Protein AF-A0A1H1W1J8-F1 (afdb_monomer)

InterPro domains:
  IPR018656 Domain of unknown function DUF2087 [PF09860] (33-100)

Nearest PDB structures (foldseek):
  1mkm-assembly1_B  TM=6.985E-01  e=5.468E-01  Thermotoga maritima
  7wup-assembly1_B  TM=6.022E-01  e=4.506E-01  Apiospora montagnei NRRL 25634
  7y3h-assembly1_A  TM=6.089E-01  e=7.077E-01  Apiospora montagnei NRRL 25634
  6inw-assembly1_A  TM=6.045E-01  e=1.042E+00  Aspergillus flavus NRRL3357
  7bqk-assembly1_B  TM=6.475E-01  e=4.898E+00  Aspergillus bombycis

Mean predicted aligned error: 5.16 Å

pLDDT: mean 90.3, std 14.26, range [40.28, 98.0]

Secondary structure (DSSP, 8-state):
---------S-PPPTT--HHHHHHHHHHEETTEE-S--SSHHHHHHHHHHHHTTS-BT--EEHHHHHHHHHTT-S-HHHHHHHHHHTTSEEE-TTSEEEE-SSPPP-

Structure (mmCIF, N/CA/C/O backbone):
data_AF-A0A1H1W1J8-F1
#
_entry.id   AF-A0A1H1W1J8-F1
#
loop_
_atom_site.group_PDB
_atom_site.id
_atom_site.type_symbol
_atom_site.label_atom_id
_atom_site.label_alt_id
_atom_site.label_comp_id
_atom_site.label_asym_id
_atom_site.label_entity_id
_atom_site.label_seq_id
_atom_site.pdbx_PDB_ins_code
_atom_site.Cartn_x
_atom_site.Cartn_y
_atom_site.Cartn_z
_atom_site.occupancy
_atom_site.B_iso_or_equiv
_atom_site.auth_seq_id
_atom_site.auth_comp_id
_atom_site.auth_asym_id
_atom_site.auth_atom_id
_atom_site.pdbx_PDB_model_num
ATOM 1 N N . MET A 1 1 ? -35.603 0.564 -13.763 1.00 49.41 1 MET A N 1
ATOM 2 C CA . MET A 1 1 ? -35.460 -0.755 -13.115 1.00 49.41 1 MET A CA 1
ATOM 3 C C . MET A 1 1 ? -34.408 -1.498 -13.915 1.00 49.41 1 MET A C 1
ATOM 5 O O . MET A 1 1 ? -34.646 -1.751 -15.085 1.00 49.41 1 MET A O 1
ATOM 9 N N . GLY A 1 2 ? -33.215 -1.644 -13.347 1.00 41.31 2 GLY A N 1
ATOM 10 C CA . GLY A 1 2 ? -31.995 -2.047 -14.052 1.00 41.31 2 GLY A CA 1
ATOM 11 C C . GLY A 1 2 ? -30.790 -1.422 -13.356 1.00 41.31 2 GLY A C 1
ATOM 12 O O . GLY A 1 2 ? -30.143 -0.541 -13.906 1.00 41.31 2 GLY A O 1
ATOM 13 N N . SER A 1 3 ? -30.601 -1.768 -12.084 1.00 54.78 3 SER A N 1
ATOM 14 C CA . SER A 1 3 ? -29.404 -1.412 -11.324 1.00 54.78 3 SER A CA 1
ATOM 15 C C . SER A 1 3 ? -28.459 -2.604 -11.412 1.00 54.78 3 SER A C 1
ATOM 17 O O . SER A 1 3 ? -28.66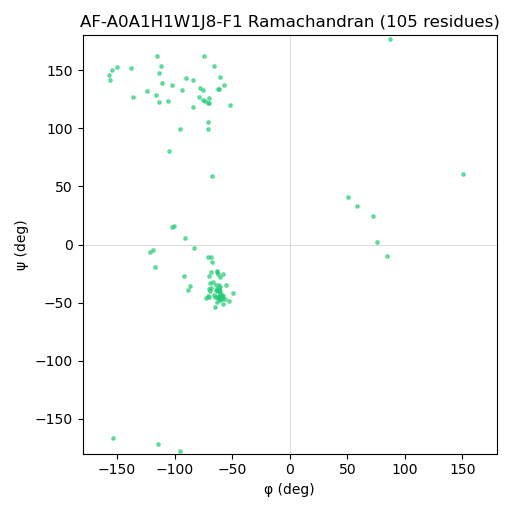4 -3.567 -10.688 1.00 54.78 3 SER A O 1
ATOM 19 N N . GLU A 1 4 ? -27.474 -2.547 -12.308 1.00 43.75 4 GLU A N 1
ATOM 20 C CA . GLU A 1 4 ? -26.367 -3.509 -12.426 1.00 43.75 4 GLU A CA 1
ATOM 21 C C . GLU A 1 4 ? -25.159 -2.822 -13.086 1.00 43.75 4 GLU A C 1
ATOM 23 O O . GLU A 1 4 ? -25.348 -1.982 -13.968 1.00 43.75 4 GLU A O 1
ATOM 28 N N . PRO A 1 5 ? -23.924 -3.241 -12.779 1.00 43.75 5 PRO A N 1
ATOM 29 C CA . PRO A 1 5 ? -23.274 -3.290 -11.477 1.00 43.75 5 PRO A CA 1
ATOM 30 C C . PRO A 1 5 ? -22.293 -2.102 -11.365 1.00 43.75 5 PRO A C 1
ATOM 32 O O . PRO A 1 5 ? -21.568 -1.787 -12.307 1.00 43.75 5 PRO A O 1
ATOM 35 N N . THR A 1 6 ? -22.232 -1.412 -10.226 1.00 40.28 6 THR A N 1
ATOM 36 C CA . THR A 1 6 ? -21.104 -0.504 -9.966 1.00 40.28 6 THR A CA 1
ATOM 37 C C . THR A 1 6 ? -19.896 -1.395 -9.720 1.00 40.28 6 THR A C 1
ATOM 39 O O . THR A 1 6 ? -19.801 -1.985 -8.649 1.00 40.28 6 THR A O 1
ATOM 42 N N . THR A 1 7 ? -19.050 -1.590 -10.734 1.00 42.38 7 THR A N 1
ATO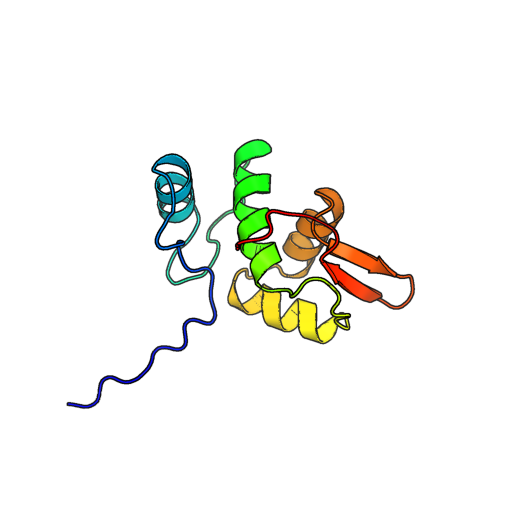M 43 C CA . THR A 1 7 ? -17.856 -2.424 -10.610 1.00 42.38 7 THR A CA 1
ATOM 44 C C . THR A 1 7 ? -17.057 -1.972 -9.393 1.00 42.38 7 THR A C 1
ATOM 46 O O . THR A 1 7 ? -16.674 -0.807 -9.269 1.00 42.38 7 THR A O 1
ATOM 49 N N . ASP A 1 8 ? -16.887 -2.918 -8.478 1.00 50.38 8 ASP A N 1
ATOM 50 C CA . ASP A 1 8 ? -16.144 -2.871 -7.225 1.00 50.38 8 ASP A CA 1
ATOM 51 C C . ASP A 1 8 ? -14.631 -2.751 -7.521 1.00 50.38 8 ASP A C 1
ATOM 53 O O . ASP A 1 8 ? -13.840 -3.630 -7.221 1.00 50.38 8 ASP A O 1
ATOM 57 N N . ASP A 1 9 ? -14.222 -1.694 -8.229 1.00 61.41 9 ASP A N 1
ATOM 58 C CA . ASP A 1 9 ? -12.847 -1.493 -8.730 1.00 61.41 9 ASP A CA 1
ATOM 59 C C . ASP A 1 9 ? -11.950 -0.723 -7.736 1.00 61.41 9 ASP A C 1
ATOM 61 O O . ASP A 1 9 ? -10.822 -0.336 -8.056 1.00 61.41 9 ASP A O 1
ATOM 65 N N . GLY A 1 10 ? -12.466 -0.451 -6.534 1.00 80.56 10 GLY A N 1
ATOM 66 C CA . GLY A 1 10 ? -11.791 0.299 -5.476 1.00 80.56 10 GLY A CA 1
ATOM 67 C C . GLY A 1 10 ? -11.490 -0.542 -4.232 1.00 80.56 10 GLY A C 1
ATOM 68 O O . GLY A 1 10 ? -11.666 -1.754 -4.200 1.00 80.56 10 GLY A O 1
ATOM 69 N N . LEU A 1 11 ? -11.038 0.105 -3.159 1.00 91.81 11 LEU A N 1
ATOM 70 C CA . LEU A 1 11 ? -10.844 -0.545 -1.864 1.00 91.81 11 LEU A CA 1
ATOM 71 C C . LEU A 1 11 ? -12.182 -0.891 -1.200 1.00 91.81 11 LEU A C 1
ATOM 73 O O . LEU A 1 11 ? -12.833 -0.025 -0.608 1.00 91.81 11 LEU A O 1
ATOM 77 N N . ALA A 1 12 ? -12.538 -2.170 -1.216 1.00 90.75 12 ALA A N 1
ATOM 78 C CA . ALA A 1 12 ? -13.654 -2.701 -0.447 1.00 90.75 12 ALA A CA 1
ATOM 79 C C . ALA A 1 12 ? -13.243 -3.023 1.000 1.00 90.75 12 ALA A C 1
ATOM 81 O O . ALA A 1 12 ? -12.147 -3.526 1.270 1.00 90.75 12 ALA A O 1
ATOM 82 N N . LEU A 1 13 ? -14.145 -2.743 1.946 1.00 89.50 13 LEU A N 1
ATOM 83 C CA . LEU A 1 13 ? -14.016 -3.244 3.312 1.00 89.50 13 LEU A CA 1
ATOM 84 C C . LEU A 1 13 ? -14.273 -4.762 3.292 1.00 89.50 13 LEU A C 1
ATOM 86 O O . LEU A 1 13 ? -15.330 -5.175 2.812 1.00 89.50 13 LEU A O 1
ATOM 90 N N . PRO A 1 14 ? -13.360 -5.595 3.817 1.00 87.44 14 PRO A N 1
ATOM 91 C CA . PRO A 1 14 ? -13.584 -7.034 3.889 1.00 87.44 14 PRO A CA 1
ATOM 92 C C . PRO A 1 14 ? -14.814 -7.388 4.728 1.00 87.44 14 PRO A C 1
ATOM 94 O O . PRO A 1 14 ? -15.060 -6.764 5.759 1.00 87.44 14 PRO A O 1
ATOM 97 N N . ALA A 1 15 ? -15.549 -8.428 4.328 1.00 87.88 15 ALA A N 1
ATOM 98 C CA . ALA A 1 15 ? -16.745 -8.883 5.045 1.00 87.88 15 ALA A CA 1
ATOM 99 C C . ALA A 1 15 ? -16.451 -9.371 6.477 1.00 87.88 15 ALA A C 1
ATOM 101 O O . ALA A 1 15 ? -17.321 -9.330 7.341 1.00 87.88 15 ALA A O 1
ATOM 102 N N . ASP A 1 16 ? -15.223 -9.825 6.719 1.00 87.25 16 ASP A N 1
ATOM 103 C CA . ASP A 1 16 ? -14.705 -10.331 7.988 1.00 87.25 16 ASP A CA 1
ATOM 104 C C . ASP A 1 16 ? -13.855 -9.293 8.746 1.00 87.25 16 ASP A C 1
ATOM 106 O O . ASP A 1 16 ? -13.090 -9.648 9.644 1.00 87.25 16 ASP A O 1
ATOM 110 N N . ALA A 1 17 ? -13.938 -8.011 8.372 1.00 89.75 17 ALA A N 1
ATOM 111 C CA . ALA A 1 17 ? -13.139 -6.962 8.990 1.00 89.75 17 ALA A CA 1
ATOM 112 C C . ALA A 1 17 ? -13.447 -6.806 10.488 1.00 89.75 17 ALA A C 1
ATOM 114 O O . ALA A 1 17 ? -14.596 -6.710 10.911 1.00 89.75 17 ALA A O 1
ATOM 115 N N . ASP A 1 18 ? -12.396 -6.716 11.300 1.00 93.19 18 ASP A N 1
ATOM 116 C CA . ASP A 1 18 ? -12.533 -6.401 12.716 1.00 93.19 18 ASP A CA 1
ATOM 117 C C . ASP A 1 18 ? -12.856 -4.896 12.931 1.00 93.19 18 ASP A C 1
ATOM 119 O O . ASP A 1 18 ? -12.569 -4.062 12.060 1.00 93.19 18 ASP A O 1
ATOM 123 N N . PRO A 1 19 ? -13.369 -4.491 14.112 1.00 95.12 19 PRO A N 1
ATOM 124 C CA . PRO A 1 19 ? -13.763 -3.102 14.377 1.00 95.12 19 PRO A CA 1
ATOM 125 C C . PRO A 1 19 ? -12.645 -2.056 14.205 1.00 95.12 19 PRO A C 1
ATOM 127 O O . PRO A 1 19 ? -12.915 -0.872 13.971 1.00 95.12 19 PRO A O 1
ATOM 130 N N . HIS A 1 20 ? -11.373 -2.444 14.349 1.00 92.44 20 HIS A N 1
ATOM 131 C CA . HIS A 1 20 ? -10.236 -1.560 14.093 1.00 92.44 20 HIS A CA 1
ATOM 132 C C . HIS A 1 20 ? -10.096 -1.261 12.600 1.00 92.44 20 HIS A C 1
ATOM 134 O O . HIS A 1 20 ? -9.912 -0.097 12.224 1.00 92.44 20 HIS A O 1
ATOM 140 N N . THR A 1 21 ? -10.213 -2.296 11.769 1.00 94.50 21 THR A N 1
ATOM 141 C CA . THR A 1 21 ? -10.175 -2.203 10.307 1.00 94.50 21 THR A CA 1
ATOM 142 C C . THR A 1 21 ? -11.365 -1.397 9.785 1.00 94.50 21 THR A C 1
ATOM 144 O O . THR A 1 21 ? -11.174 -0.446 9.026 1.00 94.50 21 THR A O 1
ATOM 147 N N . GLU A 1 22 ? -12.579 -1.649 10.282 1.00 95.69 22 GLU A N 1
ATOM 148 C CA . GLU A 1 22 ? -13.767 -0.854 9.934 1.00 95.69 22 GLU A CA 1
ATOM 149 C C . GLU A 1 22 ? -13.571 0.640 10.228 1.00 95.69 22 GLU A C 1
ATOM 151 O O . GLU A 1 22 ? -13.838 1.509 9.391 1.00 95.69 22 GLU A O 1
ATOM 156 N N . LYS A 1 23 ? -13.051 0.964 11.421 1.00 96.12 23 LYS A N 1
ATOM 157 C CA . LYS A 1 23 ? -12.782 2.349 11.826 1.00 96.12 23 LYS A CA 1
ATOM 158 C C . LYS A 1 23 ? -11.713 3.006 10.954 1.00 96.12 23 LYS A C 1
ATOM 160 O O . LYS A 1 23 ? -11.797 4.211 10.706 1.00 96.12 23 LYS A O 1
ATOM 165 N N . LEU A 1 24 ? -10.715 2.242 10.510 1.00 96.88 24 LEU A N 1
ATOM 166 C CA . LEU A 1 24 ? -9.693 2.710 9.578 1.00 96.88 24 LEU A CA 1
ATOM 167 C C . LEU A 1 24 ? -10.316 3.057 8.220 1.00 96.88 24 LEU A C 1
ATOM 169 O O . LEU A 1 24 ? -10.170 4.194 7.771 1.00 96.88 24 LEU A O 1
ATOM 173 N N . PHE A 1 25 ? -11.060 2.130 7.612 1.00 96.69 25 PHE A N 1
ATOM 174 C CA . PHE A 1 25 ? -11.729 2.351 6.325 1.00 96.69 25 PHE A CA 1
ATOM 175 C C . PHE A 1 25 ? -12.696 3.529 6.399 1.00 96.69 25 PHE A C 1
ATOM 177 O O . PHE A 1 25 ? -12.634 4.430 5.572 1.00 96.69 25 PHE A O 1
ATOM 184 N N . ARG A 1 26 ? -13.512 3.621 7.455 1.00 95.75 26 ARG A N 1
ATOM 185 C CA . ARG A 1 26 ? -14.437 4.750 7.638 1.00 95.75 26 ARG A CA 1
ATOM 186 C C . ARG A 1 26 ? -13.730 6.103 7.731 1.00 95.75 26 ARG A C 1
ATOM 188 O O . ARG A 1 26 ? -14.356 7.120 7.437 1.00 95.75 26 ARG A O 1
ATOM 195 N N . ALA A 1 27 ? -12.488 6.146 8.206 1.00 96.62 27 ALA A N 1
ATOM 196 C CA . ALA A 1 27 ? -11.729 7.383 8.360 1.00 96.62 27 ALA A CA 1
ATOM 197 C C . ALA A 1 27 ? -10.975 7.787 7.085 1.00 96.62 27 ALA A C 1
ATOM 199 O O . ALA A 1 27 ? -10.864 8.981 6.820 1.00 96.62 27 ALA A O 1
ATOM 200 N N . PHE A 1 28 ? -10.466 6.815 6.322 1.00 96.94 28 PHE A N 1
ATOM 201 C CA . PHE A 1 28 ? -9.511 7.066 5.237 1.00 96.94 28 PHE A CA 1
ATOM 202 C C . PHE A 1 28 ? -9.968 6.595 3.858 1.00 96.94 28 PHE A C 1
ATOM 204 O O . PHE A 1 28 ? -9.277 6.886 2.891 1.00 96.94 28 PHE A O 1
ATOM 211 N N . VAL A 1 29 ? -11.096 5.891 3.749 1.00 96.62 29 VAL A N 1
ATOM 212 C CA . VAL A 1 29 ? -11.626 5.367 2.486 1.00 96.62 29 VAL A CA 1
ATOM 213 C C . VAL A 1 29 ? -13.051 5.873 2.261 1.00 96.62 29 VAL A C 1
ATOM 215 O O . VAL A 1 29 ? -13.907 5.824 3.151 1.00 96.62 29 VAL A O 1
ATOM 218 N N . ARG A 1 30 ? -13.315 6.382 1.058 1.00 95.12 30 ARG A N 1
ATOM 219 C CA . ARG A 1 30 ? -14.640 6.799 0.585 1.00 95.12 30 ARG A CA 1
ATOM 220 C C . ARG A 1 30 ? -14.829 6.294 -0.829 1.00 95.12 30 ARG A C 1
ATOM 222 O O . ARG A 1 30 ? -13.963 6.528 -1.659 1.00 95.12 30 ARG A O 1
ATOM 229 N N . GLU A 1 31 ? -15.933 5.588 -1.069 1.00 92.31 31 GLU A N 1
ATOM 230 C CA . GLU A 1 31 ? -16.277 5.073 -2.405 1.00 92.31 31 GLU A CA 1
ATOM 231 C C . GLU A 1 31 ? -15.108 4.299 -3.047 1.00 92.31 31 GLU A C 1
ATOM 233 O O . GLU A 1 31 ? -14.773 4.484 -4.210 1.00 92.31 31 GLU A O 1
ATOM 238 N N . GLY A 1 32 ? -14.411 3.483 -2.246 1.00 93.94 32 GLY A N 1
ATOM 239 C CA . GLY A 1 32 ? -13.255 2.707 -2.700 1.00 93.94 32 GLY A CA 1
ATOM 240 C C . GLY A 1 32 ? -11.949 3.491 -2.887 1.00 93.94 32 GLY A C 1
ATOM 241 O O . GLY A 1 32 ? -10.938 2.899 -3.259 1.00 93.94 32 GLY A O 1
ATOM 242 N N . ARG A 1 33 ? -11.913 4.797 -2.600 1.00 96.25 33 ARG A N 1
ATOM 243 C CA . ARG A 1 33 ? -10.719 5.644 -2.746 1.00 96.25 33 ARG A CA 1
ATOM 244 C C . ARG A 1 33 ? -10.163 6.089 -1.402 1.00 96.25 33 ARG A C 1
ATOM 246 O O . ARG A 1 33 ? -10.910 6.468 -0.500 1.00 96.25 33 ARG A O 1
ATOM 253 N N . ILE A 1 34 ? -8.840 6.083 -1.278 1.00 96.81 34 ILE A N 1
ATOM 254 C CA . ILE A 1 34 ? -8.112 6.651 -0.147 1.00 96.81 34 ILE A CA 1
ATOM 255 C C . ILE A 1 34 ? -8.243 8.173 -0.209 1.00 96.81 34 ILE A C 1
ATOM 257 O O . ILE A 1 34 ? -7.830 8.803 -1.176 1.00 96.81 34 ILE A O 1
ATOM 261 N N . THR A 1 35 ? -8.783 8.777 0.842 1.00 95.56 35 THR A N 1
ATOM 262 C CA . THR A 1 35 ? -8.953 10.234 0.932 1.00 95.56 35 THR A CA 1
ATOM 263 C C . THR A 1 35 ? -7.773 10.928 1.599 1.00 95.56 35 THR A C 1
ATOM 265 O O . THR A 1 35 ? -7.510 12.098 1.335 1.00 95.56 35 THR A O 1
ATOM 268 N N . ALA A 1 36 ? -7.054 10.226 2.475 1.00 94.56 36 ALA A N 1
ATOM 269 C CA . ALA A 1 36 ? -5.842 10.724 3.108 1.00 94.56 36 ALA A CA 1
ATOM 270 C C . ALA A 1 36 ? -4.960 9.565 3.577 1.00 94.56 36 ALA A C 1
ATOM 272 O O . ALA A 1 36 ? -5.451 8.543 4.056 1.00 94.56 36 ALA A O 1
ATOM 273 N N . MET A 1 37 ? -3.643 9.749 3.510 1.00 94.75 37 MET A N 1
ATOM 274 C CA . MET A 1 37 ? -2.700 8.766 4.035 1.00 94.75 37 MET A CA 1
ATOM 275 C C . MET A 1 37 ? -2.589 8.887 5.569 1.00 94.75 37 MET A C 1
ATOM 277 O O . MET A 1 37 ? -2.305 9.978 6.075 1.00 94.75 37 MET A O 1
ATOM 281 N N . PRO A 1 38 ? -2.765 7.804 6.353 1.00 94.94 38 PRO A N 1
ATOM 282 C CA . PRO A 1 38 ? -2.631 7.874 7.804 1.00 94.94 38 PRO A CA 1
ATOM 283 C C . PRO A 1 38 ? -1.219 8.292 8.248 1.00 94.94 38 PRO A C 1
ATOM 285 O O . PRO A 1 38 ? -0.210 7.723 7.825 1.00 94.94 38 PRO A O 1
ATOM 288 N N . ALA A 1 39 ? -1.134 9.236 9.189 1.00 94.06 39 ALA A N 1
ATOM 289 C CA . ALA A 1 39 ? 0.150 9.669 9.752 1.00 94.06 39 ALA A CA 1
ATOM 290 C C . ALA A 1 39 ? 0.818 8.574 10.609 1.00 94.06 39 ALA A C 1
ATOM 292 O O . ALA A 1 39 ? 2.036 8.390 10.570 1.00 94.06 39 ALA A O 1
ATOM 293 N N . LYS A 1 40 ? 0.018 7.807 11.366 1.00 95.75 40 LYS A N 1
ATOM 294 C CA . LYS A 1 40 ? 0.513 6.720 12.226 1.00 95.75 40 LYS A CA 1
ATOM 295 C C . LYS A 1 40 ? 0.937 5.517 11.38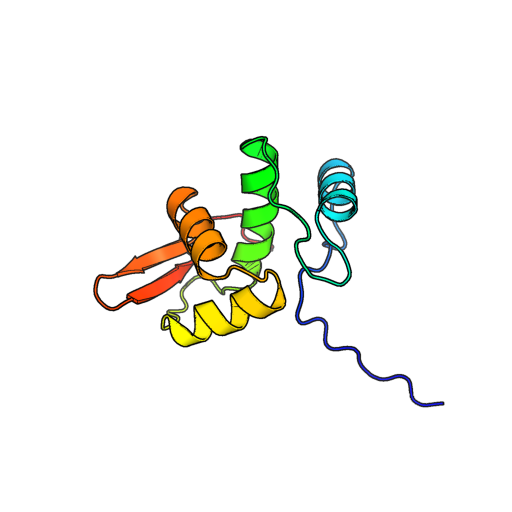2 1.00 95.75 40 LYS A C 1
ATOM 297 O O . LYS A 1 40 ? 0.100 4.947 10.687 1.00 95.75 40 LYS A O 1
ATOM 302 N N . ALA A 1 41 ? 2.193 5.091 11.531 1.00 93.75 41 ALA A N 1
ATOM 303 C CA . ALA A 1 41 ? 2.794 4.011 10.745 1.00 93.75 41 ALA A CA 1
ATOM 304 C C . ALA A 1 41 ? 1.965 2.715 10.750 1.00 93.75 41 ALA A C 1
ATOM 306 O O . ALA A 1 41 ? 1.633 2.219 9.685 1.00 93.75 41 ALA A O 1
ATOM 307 N N . GLY A 1 42 ? 1.521 2.228 11.916 1.00 94.56 42 GLY A N 1
ATOM 308 C CA . GLY A 1 42 ? 0.726 0.992 11.985 1.00 94.56 42 GLY A CA 1
ATOM 309 C C . GLY A 1 42 ? -0.599 1.057 11.212 1.00 94.56 42 GLY A C 1
ATOM 310 O O . GLY A 1 42 ? -0.952 0.119 10.507 1.00 94.56 42 GLY A O 1
ATOM 311 N N . ARG A 1 43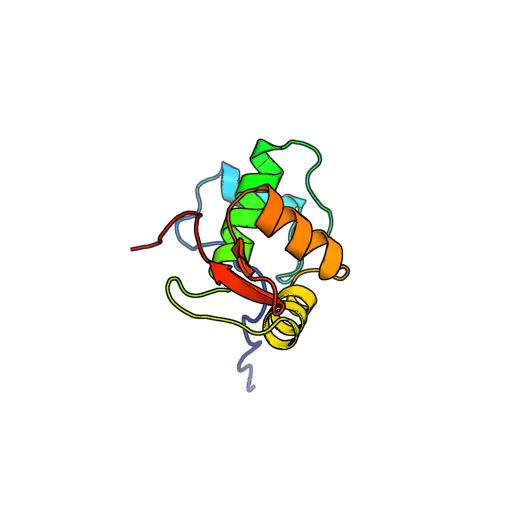 ? -1.304 2.196 11.268 1.00 95.88 43 ARG A N 1
ATOM 312 C CA . ARG A 1 43 ? -2.545 2.401 10.497 1.00 95.88 43 ARG A CA 1
ATOM 313 C C . ARG A 1 43 ? -2.281 2.523 9.004 1.00 95.88 43 ARG A C 1
ATOM 315 O O . ARG A 1 43 ? -3.068 2.028 8.208 1.00 95.88 43 ARG A O 1
ATOM 322 N N . ARG A 1 44 ? -1.189 3.196 8.639 1.00 96.75 44 ARG A N 1
ATOM 323 C CA . ARG A 1 44 ? -0.759 3.314 7.248 1.00 96.75 44 ARG A CA 1
ATOM 324 C C . ARG A 1 44 ? -0.417 1.943 6.681 1.00 96.75 44 ARG A C 1
ATOM 326 O O . ARG A 1 44 ? -0.955 1.592 5.645 1.00 96.75 44 ARG A O 1
ATOM 333 N N . ARG A 1 45 ? 0.390 1.151 7.388 1.00 96.31 45 ARG A N 1
ATOM 334 C CA . ARG A 1 45 ? 0.742 -0.211 6.982 1.00 96.31 45 ARG A CA 1
ATOM 335 C C . ARG A 1 45 ? -0.489 -1.101 6.834 1.00 96.31 45 ARG A C 1
ATOM 337 O O . ARG A 1 45 ? -0.587 -1.792 5.832 1.00 96.31 45 ARG A O 1
ATOM 344 N N . LEU A 1 46 ? -1.440 -1.036 7.770 1.00 96.12 46 LEU A N 1
ATOM 345 C CA . LEU A 1 46 ? -2.700 -1.777 7.655 1.00 96.12 46 LEU A CA 1
ATOM 346 C C . LEU A 1 46 ? -3.489 -1.359 6.404 1.00 96.12 46 LEU A C 1
ATOM 348 O O . LEU A 1 46 ? -3.882 -2.216 5.628 1.00 96.12 46 LEU A O 1
ATOM 352 N N . LEU A 1 47 ? -3.658 -0.056 6.149 1.00 97.12 47 LEU A N 1
ATOM 353 C CA . LEU A 1 47 ? -4.335 0.421 4.935 1.00 97.12 47 LEU A CA 1
ATOM 354 C C . LEU A 1 47 ? -3.614 -0.036 3.655 1.00 97.12 47 LEU A C 1
ATOM 356 O O . LEU A 1 47 ? -4.256 -0.473 2.705 1.00 97.12 47 LEU A O 1
ATOM 360 N N . LEU A 1 48 ? -2.283 0.044 3.636 1.00 97.75 48 LEU A N 1
ATOM 361 C CA . LEU A 1 48 ? -1.463 -0.384 2.503 1.00 97.75 48 LEU A CA 1
ATOM 362 C C . LEU A 1 48 ? -1.519 -1.900 2.283 1.00 97.75 48 LEU A C 1
ATOM 364 O O . LEU A 1 48 ? -1.468 -2.332 1.137 1.00 97.75 48 LEU A O 1
ATOM 368 N N . ASP A 1 49 ? -1.669 -2.703 3.339 1.00 96.50 49 ASP A N 1
ATOM 369 C CA . ASP A 1 49 ? -1.870 -4.152 3.222 1.00 96.50 49 ASP A CA 1
ATOM 370 C C . ASP A 1 49 ? -3.148 -4.483 2.439 1.00 96.50 49 ASP A C 1
ATOM 372 O O . ASP A 1 49 ? -3.147 -5.403 1.624 1.00 96.50 49 ASP A O 1
ATOM 376 N N . HIS A 1 50 ? -4.211 -3.688 2.612 1.00 95.88 50 HIS A N 1
ATOM 377 C CA . HIS A 1 50 ? -5.431 -3.811 1.808 1.00 95.88 50 HIS A CA 1
ATOM 378 C C . HIS A 1 50 ? -5.216 -3.389 0.353 1.00 95.88 50 HIS A C 1
ATOM 380 O O . HIS A 1 50 ? -5.689 -4.073 -0.549 1.00 95.88 50 HIS A O 1
ATOM 386 N N . VAL A 1 51 ? -4.454 -2.321 0.104 1.00 96.75 51 VAL A N 1
ATOM 387 C CA . VAL A 1 51 ? -4.069 -1.926 -1.265 1.00 96.75 51 VAL A CA 1
ATOM 388 C C . VAL A 1 51 ? -3.246 -3.019 -1.945 1.00 96.75 51 VAL A C 1
ATOM 390 O O . VAL A 1 51 ? -3.439 -3.292 -3.125 1.00 96.75 51 VAL A O 1
ATOM 393 N N . ALA A 1 52 ? -2.355 -3.687 -1.212 1.00 96.75 52 ALA A N 1
ATOM 394 C CA . ALA A 1 52 ? -1.549 -4.773 -1.755 1.00 96.75 52 ALA A CA 1
ATOM 395 C C . ALA A 1 52 ? -2.398 -5.971 -2.216 1.00 96.75 52 ALA A C 1
ATOM 397 O O . ALA A 1 52 ? -1.952 -6.710 -3.089 1.00 96.75 52 ALA A O 1
ATOM 398 N N . GLN A 1 53 ? -3.622 -6.147 -1.695 1.00 94.31 53 GLN A N 1
ATOM 399 C CA . GLN A 1 53 ? -4.532 -7.214 -2.140 1.00 94.31 53 GLN A CA 1
ATOM 400 C C . GLN A 1 53 ? -5.045 -7.023 -3.571 1.00 94.31 53 GLN A C 1
ATOM 402 O O . GLN A 1 53 ? -5.528 -7.983 -4.157 1.00 94.31 53 GLN A O 1
ATOM 407 N N . LEU A 1 54 ? -4.894 -5.829 -4.155 1.00 94.38 54 LEU A N 1
ATOM 408 C CA . LEU A 1 54 ? -5.176 -5.587 -5.575 1.00 94.38 54 LEU A CA 1
ATOM 409 C C . LEU A 1 54 ? -4.175 -6.297 -6.504 1.00 94.38 54 LEU A C 1
ATOM 411 O O . LEU A 1 54 ? -4.374 -6.334 -7.716 1.00 94.38 54 LEU A O 1
ATOM 415 N N . PHE A 1 55 ? -3.083 -6.830 -5.947 1.00 95.44 55 PHE A N 1
ATOM 416 C CA . PHE A 1 55 ? -2.049 -7.555 -6.672 1.00 95.44 55 PHE A CA 1
ATOM 417 C C . PHE A 1 55 ? -1.990 -9.007 -6.195 1.00 95.44 55 PHE A C 1
ATOM 419 O O . PHE A 1 55 ? -1.854 -9.297 -5.000 1.00 95.44 55 PHE A O 1
ATOM 426 N N . GLU A 1 56 ? -2.038 -9.930 -7.147 1.00 93.50 56 GLU A N 1
ATOM 427 C CA . GLU A 1 56 ? -1.962 -11.358 -6.875 1.00 93.50 56 GLU A CA 1
ATOM 428 C C . GLU A 1 56 ? -0.517 -11.768 -6.536 1.00 93.50 56 GLU A C 1
ATOM 430 O O . GLU A 1 56 ? 0.433 -11.387 -7.237 1.00 93.50 56 GLU A O 1
ATOM 435 N N . PRO A 1 57 ? -0.303 -12.555 -5.466 1.00 93.06 57 PRO A N 1
ATOM 436 C CA . PRO A 1 57 ? 0.996 -13.157 -5.192 1.00 93.06 57 PRO A CA 1
ATOM 437 C C . PRO A 1 57 ? 1.480 -14.025 -6.360 1.00 93.06 57 PRO A C 1
ATOM 439 O O . PRO A 1 57 ? 0.728 -14.810 -6.926 1.00 93.06 57 PRO A O 1
ATOM 442 N N . GLY A 1 58 ? 2.765 -13.910 -6.702 1.00 91.31 58 GLY A N 1
ATOM 443 C CA . GLY A 1 58 ? 3.377 -14.683 -7.791 1.00 91.31 58 GLY A CA 1
ATOM 444 C C . GLY A 1 58 ? 3.204 -14.082 -9.190 1.00 91.31 58 GLY A C 1
ATOM 445 O O . GLY A 1 58 ? 3.900 -14.511 -10.110 1.00 91.31 58 GLY A O 1
ATOM 446 N N . VAL A 1 59 ? 2.369 -13.052 -9.354 1.00 96.19 59 VAL A N 1
ATOM 447 C CA . VAL A 1 59 ? 2.194 -12.341 -10.628 1.00 96.19 59 VAL A CA 1
ATOM 448 C C . VAL A 1 59 ? 3.168 -11.164 -10.736 1.00 96.19 59 VAL A C 1
ATOM 450 O O . VAL A 1 59 ? 3.498 -10.495 -9.752 1.00 96.19 59 VAL A O 1
ATOM 453 N N . ARG A 1 60 ? 3.664 -10.926 -11.956 1.00 97.12 60 ARG A N 1
ATOM 454 C CA . ARG A 1 60 ? 4.557 -9.814 -12.302 1.00 97.12 60 ARG A CA 1
ATOM 455 C C . ARG A 1 60 ? 3.791 -8.763 -13.089 1.00 97.12 60 ARG A C 1
ATOM 457 O O . ARG A 1 60 ? 3.243 -9.059 -14.145 1.00 97.12 60 ARG A O 1
ATOM 464 N N . TYR A 1 61 ? 3.803 -7.536 -12.587 1.00 97.75 61 TYR A N 1
ATOM 465 C CA . TYR A 1 61 ? 3.067 -6.410 -13.145 1.00 97.75 61 TYR A CA 1
ATOM 466 C C . TYR A 1 61 ? 4.043 -5.361 -13.680 1.00 97.75 61 TYR A C 1
ATOM 468 O O . TYR A 1 61 ? 4.879 -4.871 -12.918 1.00 97.75 61 TYR A O 1
ATOM 476 N N . PRO A 1 62 ? 3.971 -4.978 -14.963 1.00 97.69 62 PRO A N 1
ATOM 477 C CA . PRO A 1 62 ? 4.729 -3.833 -15.448 1.00 97.69 62 PRO A CA 1
ATOM 478 C C . PRO A 1 62 ? 4.221 -2.541 -14.794 1.00 97.69 62 PRO A C 1
ATOM 480 O O . PRO A 1 62 ? 3.053 -2.435 -14.418 1.00 97.69 62 PRO A O 1
ATOM 483 N N . GLU A 1 63 ? 5.092 -1.536 -14.690 1.00 96.75 63 GLU A N 1
ATOM 484 C CA . GLU A 1 63 ? 4.796 -0.258 -14.030 1.00 96.75 63 GLU A CA 1
ATOM 485 C C . GLU A 1 63 ? 3.479 0.390 -14.475 1.00 96.75 63 GLU A C 1
ATOM 487 O O . GLU A 1 63 ? 2.746 0.876 -13.619 1.00 96.75 63 GLU A O 1
ATOM 492 N N . HIS A 1 64 ? 3.150 0.377 -15.770 1.00 97.00 64 HIS A N 1
ATOM 493 C CA . HIS A 1 64 ? 1.910 0.990 -16.260 1.00 97.00 64 HIS A CA 1
ATOM 494 C C . HIS A 1 64 ? 0.652 0.315 -15.686 1.00 97.00 64 HIS A C 1
ATOM 496 O O . HIS A 1 64 ? -0.254 1.020 -15.260 1.00 97.00 64 HIS A O 1
ATOM 502 N N . VAL A 1 65 ? 0.635 -1.019 -15.563 1.00 97.25 65 VAL A N 1
ATOM 503 C CA . VAL A 1 65 ? -0.486 -1.753 -14.949 1.00 97.25 65 VAL A CA 1
ATOM 504 C C . VAL A 1 65 ? -0.596 -1.409 -13.468 1.00 97.25 65 VAL A C 1
ATOM 506 O O . VAL A 1 65 ? -1.685 -1.138 -12.976 1.00 97.25 65 VAL A O 1
ATOM 509 N N . VAL A 1 66 ? 0.532 -1.360 -12.750 1.00 97.69 66 VAL A N 1
ATOM 510 C CA . VAL A 1 66 ? 0.537 -0.957 -11.334 1.00 97.69 66 VAL A CA 1
ATOM 511 C C . VAL A 1 66 ? -0.026 0.449 -11.171 1.00 97.69 66 VAL A C 1
ATOM 513 O O . VAL A 1 66 ? -0.870 0.682 -10.316 1.00 97.69 66 VAL A O 1
ATOM 516 N N . ASN A 1 67 ? 0.435 1.378 -12.000 1.00 97.31 67 ASN A N 1
ATOM 517 C CA . ASN A 1 67 ? 0.008 2.768 -12.010 1.00 97.31 67 ASN A CA 1
ATOM 518 C C . ASN A 1 67 ? -1.509 2.882 -12.240 1.00 97.31 67 ASN A C 1
ATOM 520 O O . ASN A 1 67 ? -2.214 3.469 -11.421 1.00 97.31 67 ASN A O 1
ATOM 524 N N . GLU A 1 68 ? -2.025 2.228 -13.280 1.00 96.31 68 GLU A N 1
ATOM 525 C CA . GLU A 1 68 ? -3.458 2.184 -13.580 1.00 96.31 68 GLU A CA 1
ATOM 526 C C . GLU A 1 68 ? -4.286 1.610 -12.427 1.00 96.31 68 GLU A C 1
ATOM 528 O O . GLU A 1 68 ? -5.316 2.185 -12.075 1.00 96.31 68 GLU A O 1
ATOM 533 N N . THR A 1 69 ? -3.836 0.518 -11.802 1.00 96.31 69 THR A N 1
ATOM 534 C CA . THR A 1 69 ? -4.507 -0.070 -10.633 1.00 96.31 69 THR A CA 1
ATOM 535 C C . THR A 1 69 ? -4.506 0.895 -9.447 1.00 96.31 69 THR A C 1
ATOM 537 O O . THR A 1 69 ? -5.537 1.100 -8.809 1.00 96.31 69 THR A O 1
ATOM 540 N N . LEU A 1 70 ? -3.372 1.535 -9.152 1.00 96.75 70 LEU A N 1
ATOM 541 C CA . LEU A 1 70 ? -3.257 2.445 -8.011 1.00 96.75 70 LEU A CA 1
ATOM 542 C C . LEU A 1 70 ? -4.064 3.741 -8.197 1.00 96.75 70 LEU A C 1
ATOM 544 O O . LEU A 1 70 ? -4.627 4.235 -7.221 1.00 96.75 70 LEU A O 1
ATOM 548 N N . LEU A 1 71 ? -4.198 4.262 -9.423 1.00 95.94 71 LEU A N 1
ATOM 549 C CA . LEU A 1 71 ? -5.016 5.456 -9.715 1.00 95.94 71 LEU A CA 1
ATOM 550 C C . LEU A 1 71 ? -6.509 5.266 -9.436 1.00 95.94 71 LEU A C 1
ATOM 552 O O . LEU A 1 71 ? -7.233 6.239 -9.188 1.00 95.94 71 LEU A O 1
ATOM 556 N N . ARG A 1 72 ? -6.992 4.019 -9.448 1.00 95.00 72 ARG A N 1
ATOM 557 C CA . ARG A 1 72 ? -8.379 3.699 -9.077 1.00 95.00 72 ARG A CA 1
ATOM 558 C C . ARG A 1 72 ? -8.644 3.929 -7.594 1.00 95.00 72 ARG A C 1
ATOM 560 O O . ARG A 1 72 ? -9.783 4.202 -7.230 1.00 95.00 72 ARG A O 1
ATOM 567 N N . VAL A 1 73 ? -7.604 3.896 -6.759 1.00 96.38 73 VAL A N 1
ATOM 568 C CA . VAL A 1 73 ? -7.737 3.991 -5.300 1.00 96.38 73 VAL A CA 1
ATOM 569 C C . VAL A 1 73 ? -7.075 5.224 -4.694 1.00 96.38 73 VAL A C 1
ATOM 571 O O . VAL A 1 73 ? -7.429 5.586 -3.578 1.00 96.38 73 VAL A O 1
ATOM 574 N N . TYR A 1 74 ? -6.144 5.894 -5.374 1.00 96.19 74 TYR A N 1
ATOM 575 C CA . TYR A 1 74 ? -5.500 7.106 -4.861 1.00 96.19 74 TYR A CA 1
ATOM 576 C C . TYR A 1 74 ? -4.940 7.979 -5.986 1.00 96.19 74 TYR A C 1
ATOM 578 O O . TYR A 1 74 ? -4.372 7.467 -6.946 1.00 96.19 74 TYR A O 1
ATOM 586 N N . ASP A 1 75 ? -5.059 9.300 -5.848 1.00 92.12 75 ASP A N 1
ATOM 587 C CA . ASP A 1 75 ? -4.702 10.242 -6.921 1.00 92.12 75 ASP A CA 1
ATOM 588 C C . ASP A 1 75 ? -3.186 10.324 -7.175 1.00 92.12 75 ASP A C 1
ATOM 590 O O . ASP A 1 75 ? -2.754 10.593 -8.294 1.00 92.12 75 ASP A O 1
ATOM 594 N N . ASP A 1 76 ? -2.363 10.050 -6.157 1.00 95.69 76 ASP A N 1
ATOM 595 C CA . ASP A 1 76 ? -0.902 10.009 -6.280 1.00 95.69 76 ASP A CA 1
ATOM 596 C C . ASP A 1 76 ? -0.392 8.561 -6.288 1.00 95.69 76 ASP A C 1
ATOM 598 O O . ASP A 1 76 ? 0.085 8.014 -5.283 1.00 95.69 76 ASP A O 1
ATOM 602 N N . GLN A 1 77 ? -0.488 7.930 -7.461 1.00 95.31 77 GLN A N 1
ATOM 603 C CA . GLN A 1 77 ? 0.009 6.572 -7.686 1.00 95.31 77 GLN A CA 1
ATOM 604 C C . GLN A 1 77 ? 1.496 6.426 -7.335 1.00 95.31 77 GLN A C 1
ATOM 606 O O . GLN A 1 77 ? 1.911 5.380 -6.842 1.00 95.31 77 GLN A O 1
ATOM 611 N N . ALA A 1 78 ? 2.315 7.462 -7.559 1.00 95.94 78 ALA A N 1
ATOM 612 C CA . ALA A 1 78 ? 3.757 7.384 -7.366 1.00 95.94 78 ALA A CA 1
ATOM 613 C C . ALA A 1 78 ? 4.097 7.317 -5.874 1.00 95.94 78 ALA A C 1
ATOM 615 O O . ALA A 1 78 ? 4.892 6.465 -5.461 1.00 95.94 78 ALA A O 1
ATOM 616 N N . ALA A 1 79 ? 3.450 8.156 -5.059 1.00 96.19 79 ALA A N 1
ATOM 617 C CA . ALA A 1 79 ? 3.564 8.098 -3.609 1.00 96.19 79 ALA A CA 1
ATOM 618 C C . ALA A 1 79 ? 3.038 6.770 -3.057 1.00 96.19 79 ALA A C 1
ATOM 620 O O . ALA A 1 79 ? 3.719 6.143 -2.245 1.00 96.19 79 ALA A O 1
ATOM 621 N N . LEU A 1 80 ? 1.872 6.308 -3.523 1.00 97.25 80 LEU A N 1
ATOM 622 C CA . LEU A 1 80 ? 1.284 5.053 -3.051 1.00 97.25 80 LEU A CA 1
ATOM 623 C C . LEU A 1 80 ? 2.190 3.855 -3.340 1.00 97.25 80 LEU A C 1
ATOM 625 O O . LEU A 1 80 ? 2.458 3.041 -2.457 1.00 97.25 80 LEU A O 1
ATOM 629 N N . ARG A 1 81 ? 2.744 3.793 -4.549 1.00 96.94 81 ARG A N 1
ATOM 630 C CA . ARG A 1 81 ? 3.680 2.746 -4.953 1.00 96.94 81 ARG A CA 1
ATOM 631 C C . ARG A 1 81 ? 4.972 2.788 -4.138 1.00 96.94 81 ARG A C 1
ATOM 633 O O . ARG A 1 81 ? 5.473 1.735 -3.755 1.00 96.94 81 ARG A O 1
ATOM 640 N N . ARG A 1 82 ? 5.485 3.986 -3.825 1.00 96.75 82 ARG A N 1
ATOM 641 C CA . ARG A 1 82 ? 6.638 4.147 -2.925 1.00 96.75 82 ARG A CA 1
ATOM 642 C C . ARG A 1 82 ? 6.328 3.599 -1.534 1.00 96.75 82 ARG A C 1
ATOM 644 O O . ARG A 1 82 ? 7.104 2.800 -1.034 1.00 96.75 82 ARG A O 1
ATOM 651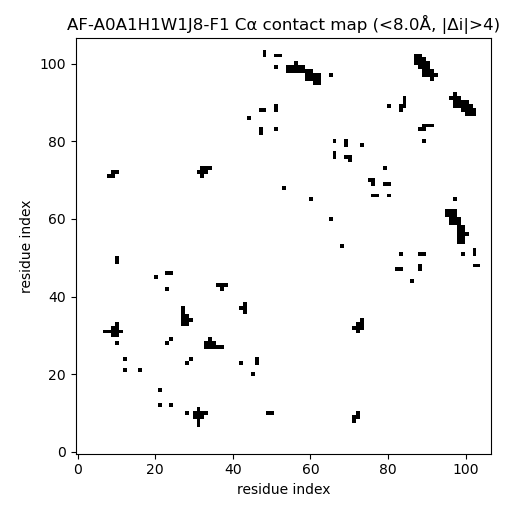 N N . TYR A 1 83 ? 5.177 3.934 -0.953 1.00 97.12 83 TYR A N 1
ATOM 652 C CA . TYR A 1 83 ? 4.793 3.405 0.357 1.00 97.12 83 TYR A CA 1
ATOM 653 C C . TYR A 1 83 ? 4.643 1.881 0.375 1.00 97.12 83 TYR A C 1
ATOM 655 O O . TYR A 1 83 ? 5.058 1.241 1.337 1.00 97.12 83 TYR A O 1
ATOM 663 N N . LEU A 1 84 ? 4.076 1.293 -0.681 1.00 98.00 84 LEU A N 1
ATOM 664 C CA . LEU A 1 84 ? 3.947 -0.161 -0.804 1.00 98.00 84 LEU A CA 1
ATOM 665 C C . LEU A 1 84 ? 5.310 -0.862 -0.855 1.00 98.00 84 LEU A C 1
ATO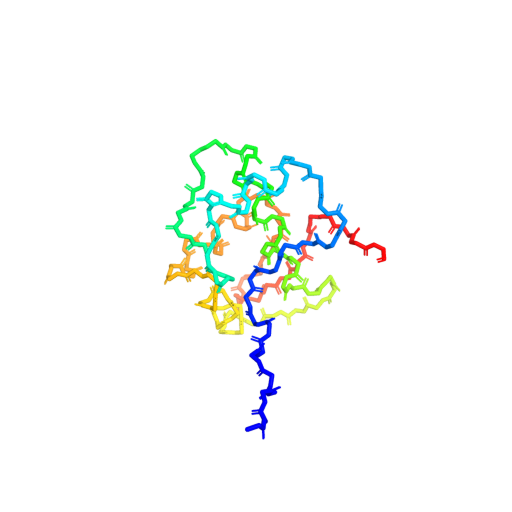M 667 O O . LEU A 1 84 ? 5.464 -1.935 -0.272 1.00 98.00 84 LEU A O 1
ATOM 671 N N . VAL A 1 85 ? 6.292 -0.260 -1.529 1.00 97.44 85 VAL A N 1
ATOM 672 C CA . VAL A 1 85 ? 7.666 -0.779 -1.576 1.00 97.44 85 VAL A CA 1
ATOM 673 C C . VAL A 1 85 ? 8.385 -0.573 -0.244 1.00 97.44 85 VAL A C 1
ATOM 675 O O . VAL A 1 85 ? 8.976 -1.516 0.275 1.00 97.44 85 VAL A O 1
ATOM 678 N N . ASP A 1 86 ? 8.283 0.619 0.345 1.00 96.38 86 ASP A N 1
ATOM 679 C CA . ASP A 1 86 ? 8.929 0.959 1.618 1.00 96.38 86 ASP A CA 1
ATOM 680 C C . ASP A 1 86 ? 8.432 0.070 2.776 1.00 96.38 86 ASP A C 1
ATOM 682 O O . ASP A 1 86 ? 9.204 -0.294 3.661 1.00 96.38 86 ASP A O 1
ATOM 686 N N . GLU A 1 87 ? 7.153 -0.325 2.767 1.00 96.56 87 GLU A N 1
ATOM 687 C CA . GLU A 1 87 ? 6.574 -1.245 3.760 1.00 96.56 87 GLU A CA 1
ATOM 688 C C . GLU A 1 87 ? 6.830 -2.735 3.448 1.00 96.56 87 GLU A C 1
ATOM 690 O O . GLU A 1 87 ? 6.454 -3.603 4.244 1.00 96.56 87 GLU A O 1
ATOM 695 N N . GLY A 1 88 ? 7.478 -3.049 2.318 1.00 96.50 88 GLY A N 1
ATOM 696 C CA . GLY A 1 88 ? 7.796 -4.418 1.895 1.00 96.50 88 GLY A CA 1
ATOM 697 C C . GLY A 1 88 ? 6.584 -5.227 1.420 1.00 96.50 88 GLY A C 1
ATOM 698 O O . GLY A 1 88 ? 6.586 -6.455 1.508 1.00 96.50 88 GLY A O 1
ATOM 699 N N . LEU A 1 89 ? 5.531 -4.554 0.953 1.00 97.81 89 LEU A N 1
ATOM 700 C CA . LEU A 1 89 ? 4.313 -5.186 0.434 1.00 97.81 89 LEU A CA 1
ATOM 701 C C . LEU A 1 89 ? 4.438 -5.485 -1.064 1.00 97.81 89 LEU A C 1
ATOM 703 O O . LEU A 1 89 ? 4.035 -6.557 -1.522 1.00 97.81 89 LEU A O 1
ATOM 707 N N . LEU A 1 90 ? 5.057 -4.564 -1.805 1.00 98.00 90 LEU A N 1
ATOM 708 C CA . LEU A 1 90 ? 5.503 -4.776 -3.178 1.00 98.00 90 LEU A CA 1
ATOM 709 C C . LEU A 1 90 ? 7.031 -4.749 -3.252 1.00 98.00 90 LEU A C 1
ATOM 711 O O . LEU A 1 90 ? 7.691 -3.992 -2.549 1.00 98.00 90 LEU A O 1
ATOM 715 N N . ALA A 1 91 ? 7.588 -5.522 -4.172 1.00 97.56 91 ALA A N 1
ATOM 716 C CA . ALA A 1 91 ? 8.967 -5.389 -4.616 1.00 97.56 91 ALA A CA 1
ATOM 717 C C . ALA A 1 91 ? 8.983 -4.977 -6.088 1.00 97.56 91 ALA A C 1
ATOM 719 O O . ALA A 1 91 ? 7.980 -5.117 -6.792 1.00 97.56 91 ALA A O 1
ATOM 720 N N . ARG A 1 92 ? 10.125 -4.456 -6.539 1.00 97.00 92 ARG A N 1
ATOM 721 C CA . ARG A 1 92 ? 10.359 -4.106 -7.938 1.00 97.00 92 ARG A CA 1
ATOM 722 C C . ARG A 1 92 ? 11.750 -4.516 -8.387 1.00 97.00 92 ARG A C 1
ATOM 724 O O . ARG A 1 92 ? 12.672 -4.529 -7.572 1.00 97.00 92 ARG A O 1
ATOM 731 N N . AS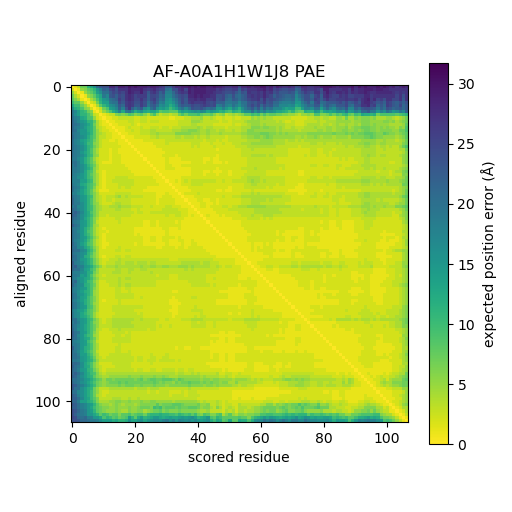P A 1 93 ? 11.902 -4.795 -9.672 1.00 96.25 93 ASP A N 1
ATOM 732 C CA . ASP A 1 93 ? 13.209 -4.981 -10.298 1.00 96.25 93 ASP A CA 1
ATOM 733 C C . ASP A 1 93 ? 13.725 -3.690 -10.962 1.00 96.25 93 ASP A C 1
ATOM 735 O O . ASP A 1 93 ? 13.104 -2.623 -10.904 1.00 96.25 93 ASP A O 1
ATOM 739 N N . ASN A 1 94 ? 14.891 -3.796 -11.603 1.00 94.31 94 ASN A N 1
ATOM 740 C CA . ASN A 1 94 ? 15.544 -2.688 -12.303 1.00 94.31 94 ASN A CA 1
ATOM 741 C C . ASN A 1 94 ? 14.832 -2.278 -13.606 1.00 94.31 94 ASN A C 1
ATOM 743 O O . ASN A 1 94 ? 15.159 -1.236 -14.168 1.00 94.31 94 ASN A O 1
ATOM 747 N N . HIS A 1 95 ? 13.871 -3.072 -14.084 1.00 94.88 95 HIS A N 1
ATOM 748 C CA . HIS A 1 95 ? 13.087 -2.826 -15.295 1.00 94.88 95 HIS A CA 1
ATOM 749 C C . HIS A 1 95 ? 11.681 -2.295 -14.982 1.00 94.88 95 HIS A C 1
ATOM 751 O O . HIS A 1 95 ? 10.814 -2.295 -15.854 1.00 94.88 95 HIS A O 1
ATOM 757 N N . ALA A 1 96 ? 11.456 -1.831 -13.747 1.00 93.38 96 ALA A N 1
ATOM 758 C CA . ALA A 1 96 ? 10.172 -1.326 -13.271 1.00 93.38 96 ALA A CA 1
ATOM 759 C C . ALA A 1 96 ? 9.033 -2.361 -13.367 1.00 93.38 96 ALA A C 1
ATOM 761 O O . ALA A 1 96 ? 7.865 -2.014 -13.558 1.00 93.38 96 ALA A O 1
ATOM 762 N N . VAL A 1 97 ? 9.368 -3.641 -13.189 1.00 97.12 97 VAL A N 1
ATOM 763 C CA . VAL A 1 97 ? 8.392 -4.711 -12.980 1.00 97.12 97 VAL A CA 1
ATOM 764 C C . VAL A 1 97 ? 8.199 -4.910 -11.486 1.00 97.12 97 VAL A C 1
ATOM 766 O O . VAL A 1 97 ? 9.167 -5.010 -10.735 1.00 97.12 97 VAL A O 1
ATOM 769 N N . TYR A 1 98 ? 6.945 -4.985 -11.061 1.00 97.94 98 TYR A N 1
ATOM 770 C CA . TYR A 1 98 ? 6.523 -5.096 -9.673 1.00 97.94 98 TYR A CA 1
ATOM 771 C C . TYR A 1 98 ? 5.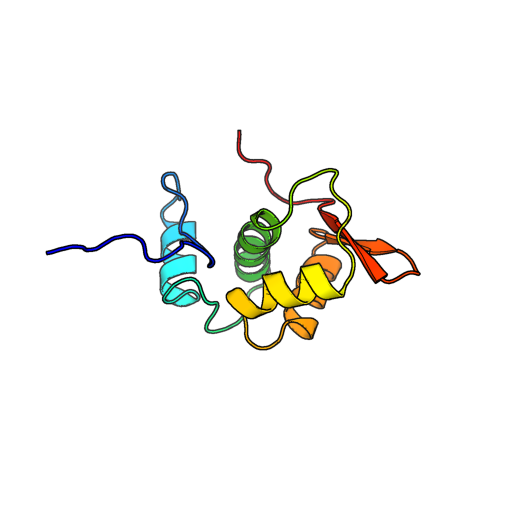907 -6.463 -9.393 1.00 97.94 98 TYR A C 1
ATOM 773 O O . TYR A 1 98 ? 5.346 -7.106 -10.279 1.00 97.94 98 TYR A O 1
ATOM 781 N N . TRP A 1 99 ? 5.982 -6.908 -8.146 1.00 97.88 99 TRP A N 1
ATOM 782 C CA . TRP A 1 99 ? 5.227 -8.059 -7.658 1.00 97.88 99 TRP A CA 1
ATOM 783 C C . TRP A 1 99 ? 4.920 -7.898 -6.183 1.00 97.88 99 TRP A C 1
ATOM 785 O O . TRP A 1 99 ? 5.670 -7.262 -5.437 1.00 97.88 99 TRP A O 1
ATOM 795 N N . ARG A 1 100 ? 3.828 -8.520 -5.752 1.00 97.19 100 ARG A N 1
ATOM 796 C CA . ARG A 1 100 ? 3.512 -8.628 -4.336 1.00 97.19 100 ARG A CA 1
ATOM 797 C C . ARG A 1 100 ? 4.481 -9.594 -3.663 1.00 97.19 100 ARG A C 1
ATOM 799 O O . ARG A 1 100 ? 4.586 -10.753 -4.057 1.00 97.19 100 ARG A O 1
ATOM 806 N N . CYS A 1 101 ? 5.199 -9.100 -2.659 1.00 95.25 101 CYS A N 1
ATOM 807 C CA . CYS A 1 101 ? 6.1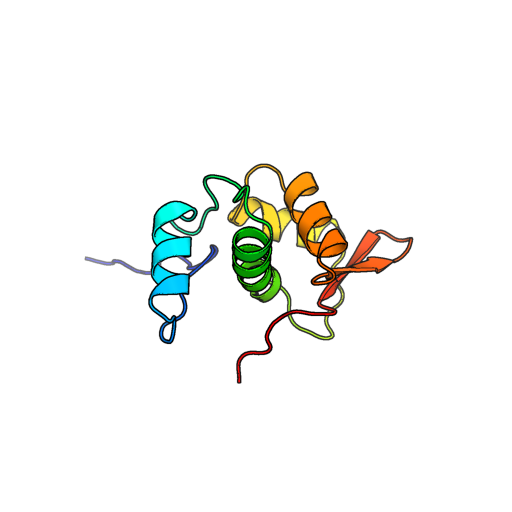91 -9.865 -1.899 1.00 95.25 101 CYS A CA 1
ATOM 808 C C . CYS A 1 101 ? 5.855 -9.981 -0.409 1.00 95.25 101 CYS A C 1
ATOM 810 O O . CYS A 1 101 ? 6.566 -10.669 0.320 1.00 95.25 101 CYS A O 1
ATOM 812 N N . GLY A 1 102 ? 4.791 -9.318 0.046 1.00 92.88 102 GLY A N 1
ATOM 813 C CA . GLY A 1 102 ? 4.375 -9.334 1.439 1.00 92.88 102 GLY A CA 1
ATOM 814 C C . GLY A 1 102 ? 2.882 -9.091 1.624 1.00 92.88 102 GLY A C 1
ATOM 815 O O . GLY A 1 102 ? 2.084 -9.139 0.681 1.00 92.88 102 GLY A O 1
ATOM 816 N N . GLY A 1 103 ? 2.530 -8.827 2.877 1.00 90.94 103 GLY A N 1
ATOM 817 C CA . GLY A 1 103 ? 1.159 -8.586 3.302 1.00 90.94 103 GLY A CA 1
ATOM 818 C C . GLY A 1 103 ? 0.383 -9.852 3.657 1.00 90.94 103 GLY A C 1
ATOM 819 O O . GLY A 1 103 ? 0.883 -10.971 3.534 1.00 90.94 103 GLY A O 1
ATOM 820 N N . THR A 1 104 ? -0.852 -9.669 4.105 1.00 87.75 104 THR A N 1
ATOM 821 C CA . THR A 1 104 ? -1.716 -10.749 4.595 1.00 87.75 104 THR A CA 1
ATOM 822 C C . THR A 1 104 ? -2.265 -11.568 3.434 1.00 87.75 104 THR A C 1
ATOM 824 O O . THR A 1 104 ? -2.906 -11.012 2.546 1.00 87.75 104 THR A O 1
ATOM 827 N N . VAL A 1 105 ? -2.051 -12.884 3.422 1.00 78.81 105 VAL A N 1
ATOM 828 C CA . VAL A 1 105 ? -2.723 -13.782 2.470 1.00 78.81 105 VAL A CA 1
ATOM 829 C C . VAL A 1 105 ? -4.093 -14.123 3.045 1.00 78.81 105 VAL A C 1
ATOM 831 O O . VAL A 1 105 ? -4.172 -14.674 4.143 1.00 78.81 105 VAL A O 1
ATOM 834 N N . ARG A 1 106 ? -5.163 -13.752 2.338 1.00 66.12 106 ARG A N 1
ATOM 835 C CA . ARG A 1 106 ? -6.513 -14.184 2.706 1.00 66.12 106 ARG A CA 1
ATOM 836 C C . ARG A 1 106 ? -6.709 -15.636 2.240 1.00 66.12 106 ARG A C 1
ATOM 838 O O . ARG A 1 106 ? -6.259 -15.943 1.135 1.00 66.12 106 ARG A O 1
ATOM 845 N N . PRO A 1 107 ? -7.266 -16.514 3.090 1.00 55.88 107 PRO A N 1
ATOM 846 C CA . PRO A 1 107 ? -7.576 -17.894 2.728 1.00 55.88 107 PRO A CA 1
ATOM 847 C C . PRO A 1 107 ? -8.703 -17.989 1.695 1.00 55.88 107 PRO A C 1
ATOM 849 O O . PRO A 1 107 ? -9.491 -17.021 1.582 1.00 55.88 107 PRO A O 1
#

Sequence (107 aa):
MGSEPTTDDGLALPADADPHTEKLFRAFVREGRITAMPAKAGRRRLLLDHVAQLFEPGVRYPEHVVNETLLRVYDDQAALRRYLVDEGLLARDNHAVYWRCGGTVRP

Radius of gyration: 14.06 Å; Cα contacts (8 Å, |Δi|>4): 120; chains: 1; bounding box: 51×29×31 Å

Solvent-accessible surface area (backbone atoms only — not comparable to full-atom values): 6404 Å² total; per-residue (Å²): 140,85,90,79,75,86,76,83,72,38,61,73,82,61,95,83,56,51,77,68,54,50,55,47,42,71,73,28,42,55,96,21,21,54,77,55,84,56,86,54,64,72,60,30,52,54,56,47,38,59,59,46,65,80,43,57,77,87,46,80,38,48,49,69,59,50,42,59,57,36,50,52,28,28,91,55,32,68,61,51,51,48,51,32,39,75,73,46,27,30,46,69,56,97,82,48,35,30,30,39,70,47,63,81,81,80,132

Foldseek 3Di:
DDQDDPPPLAQDQDPPDDPVSVVLCVVQPDPRAGPDQDPDPVSNLSVLLSLLVLFDAPDKAAQVRQQVSQVRHYVCSPVSVVSCVVSQQWDADPRRIIHGRDHDDDD

Organism: NCBI:txid117157